Protein AF-A0A6G1CRI2-F1 (afdb_monomer)

Solvent-accessible surface area (backbone atoms only — not comparable to full-atom values): 9614 Å² total; per-residue (Å²): 138,77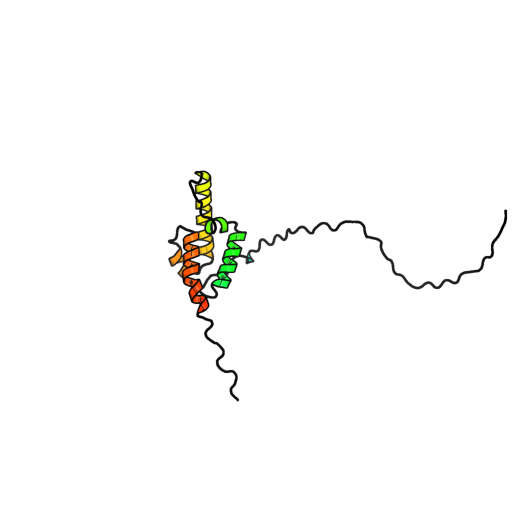,92,75,89,87,88,80,82,85,82,86,77,91,80,77,89,79,87,75,82,90,78,94,78,76,80,80,74,77,76,78,89,71,73,86,63,84,52,84,79,49,67,50,70,67,42,78,90,62,63,40,71,65,50,48,53,38,44,54,53,36,31,50,75,71,69,32,40,60,54,49,76,54,66,82,89,70,90,61,53,77,68,59,40,52,54,48,52,54,44,30,52,51,40,38,54,54,54,44,73,30,38,31,75,74,52,30,70,70,54,68,80,58,88,44,42,41,57,53,51,49,53,51,47,63,66,39,59,61,58,62,74,64,76,77,77,69,93,75,82,72,95,79,78,133

Organism: NCBI:txid110450

Foldseek 3Di:
DDDDDDDDDDDDDDDDDDPDDDDPDDDDDDPPPPPPCPPPPLQAAADPLPPLVVSVVSLCVSCVSVVLNCLQVPPDDDDDDPVRVVVSQVSQVVLLVSVLVRYDPVVNVVQVPDSGSNVSSVVSCVVRVVVNVPPPPDPPPDPDDD

Secondary structure (DSSP, 8-state):
-------------------------S-------------GGGSPPPB-SSSHHHHHHHHHHHHHHTT-HHHHH----S---HHHHHHHHHHHHHHHHHHHTTB-HHHHHHHTT---HHHHHHHHHHHHHTGGGS------------

Mean predicted aligned error: 17.03 Å

Sequence (146 aa):
MDYMYLQMGAPDFLRSRVVVPSALAQGRPCLPLDTGIRSVYFKPEIFDESNFKRWQARAKLWLMDQKLFWVISSPPKGTLDGKARSEWEDATNAAIARLLAVLSNRLFDIYVTYTDAKKLWDELDQKYSEGDNGNELFTTATYLNY

Structure (mmCIF, N/CA/C/O backbone):
data_AF-A0A6G1CRI2-F1
#
_entry.id   AF-A0A6G1CRI2-F1
#
loop_
_atom_site.group_PDB
_atom_site.id
_atom_site.type_symbol
_atom_site.label_atom_id
_atom_site.label_alt_id
_atom_site.label_comp_id
_atom_site.label_asym_id
_atom_site.label_entity_id
_atom_site.label_seq_id
_atom_site.pdbx_PDB_ins_code
_atom_site.Cartn_x
_atom_site.Cartn_y
_atom_site.Cartn_z
_atom_site.occupancy
_atom_site.B_iso_or_equiv
_atom_site.auth_seq_id
_atom_site.auth_comp_id
_atom_site.auth_asym_id
_atom_site.auth_atom_id
_atom_site.pdbx_PDB_model_num
ATOM 1 N N . MET A 1 1 ? -47.517 -83.565 4.239 1.00 42.97 1 MET A N 1
ATOM 2 C CA . MET A 1 1 ? -47.581 -84.642 3.233 1.00 42.97 1 MET A CA 1
ATOM 3 C C . MET A 1 1 ? -47.273 -83.972 1.905 1.00 42.97 1 MET A C 1
ATOM 5 O O . MET A 1 1 ? -47.955 -83.017 1.592 1.00 42.97 1 MET A O 1
ATOM 9 N N . ASP A 1 2 ? -46.242 -84.292 1.145 1.00 41.81 2 ASP A N 1
ATOM 10 C CA . ASP A 1 2 ? -45.440 -85.500 1.140 1.00 41.81 2 ASP A CA 1
ATOM 11 C C . ASP A 1 2 ? -44.148 -85.205 0.328 1.00 41.81 2 ASP A C 1
ATOM 13 O O . ASP A 1 2 ? -44.263 -84.544 -0.697 1.00 41.81 2 ASP A O 1
ATOM 17 N N . TYR A 1 3 ? -42.965 -85.566 0.861 1.00 41.44 3 TYR A N 1
ATOM 18 C CA . TYR A 1 3 ? -41.814 -86.257 0.229 1.00 41.44 3 TYR A CA 1
ATOM 19 C C . TYR A 1 3 ? -41.515 -85.971 -1.266 1.00 41.44 3 TYR A C 1
ATOM 21 O O . TYR A 1 3 ? -42.393 -85.890 -2.103 1.00 41.44 3 TYR A O 1
ATOM 29 N N . MET A 1 4 ? -40.294 -85.932 -1.785 1.00 47.84 4 MET A N 1
ATOM 30 C CA . MET A 1 4 ? -38.930 -86.178 -1.334 1.00 47.84 4 MET A CA 1
ATOM 31 C C . MET A 1 4 ? -38.063 -85.832 -2.560 1.00 47.84 4 MET A C 1
ATOM 33 O O . MET A 1 4 ? -38.454 -86.098 -3.691 1.00 47.84 4 MET A O 1
ATOM 37 N N . TYR A 1 5 ? -36.885 -85.268 -2.308 1.00 48.78 5 TYR A N 1
ATOM 38 C CA . TYR A 1 5 ? -35.615 -85.589 -2.965 1.00 48.78 5 TYR A CA 1
ATOM 39 C C . TYR A 1 5 ? -35.631 -86.143 -4.404 1.00 48.78 5 TYR A C 1
ATOM 41 O O . TYR A 1 5 ? -35.897 -87.323 -4.617 1.00 48.78 5 TYR A O 1
ATOM 49 N N . LEU A 1 6 ? -35.046 -85.378 -5.334 1.00 54.78 6 LEU A N 1
ATOM 50 C CA . LEU A 1 6 ? -34.002 -85.969 -6.171 1.00 54.78 6 LEU A CA 1
ATOM 51 C C . LEU A 1 6 ? -32.752 -85.089 -6.196 1.00 54.78 6 LEU A C 1
ATOM 53 O O . LEU A 1 6 ? -32.735 -83.954 -6.662 1.00 54.78 6 LEU A O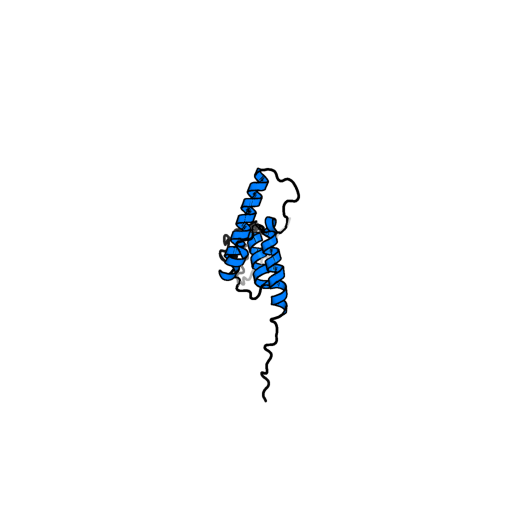 1
ATOM 57 N N . GLN A 1 7 ? -31.714 -85.685 -5.635 1.00 47.69 7 GLN A N 1
ATOM 58 C CA . GLN A 1 7 ? -30.359 -85.216 -5.480 1.00 47.69 7 GLN A CA 1
ATOM 59 C C . GLN A 1 7 ? -29.538 -85.649 -6.690 1.00 47.69 7 GLN A C 1
ATOM 61 O O . GLN A 1 7 ? -29.355 -86.843 -6.884 1.00 47.69 7 GLN A O 1
ATOM 66 N N . MET A 1 8 ? -29.017 -84.694 -7.453 1.00 44.81 8 MET A N 1
ATOM 67 C CA . MET A 1 8 ? -27.847 -84.834 -8.332 1.00 44.81 8 MET A CA 1
ATOM 68 C C . MET A 1 8 ? -27.238 -83.424 -8.366 1.00 44.81 8 MET A C 1
ATOM 70 O O . MET A 1 8 ? -27.856 -82.500 -8.877 1.00 44.81 8 MET A O 1
ATOM 74 N N . GLY A 1 9 ? -26.174 -83.127 -7.626 1.00 42.06 9 GLY A N 1
ATOM 75 C CA . GLY A 1 9 ? -24.829 -83.607 -7.924 1.00 42.06 9 GLY A CA 1
ATOM 76 C C . GLY A 1 9 ? -24.087 -82.476 -8.639 1.00 42.06 9 GLY A C 1
ATOM 77 O O . GLY A 1 9 ? -24.248 -82.298 -9.841 1.00 42.06 9 GLY A O 1
ATOM 78 N N . ALA A 1 10 ? -23.350 -81.675 -7.865 1.00 50.72 10 ALA A N 1
ATOM 79 C CA . ALA A 1 10 ? -22.531 -80.559 -8.336 1.00 50.72 10 ALA A CA 1
ATOM 80 C C . ALA A 1 10 ? -21.529 -80.987 -9.425 1.00 50.72 10 ALA A C 1
ATOM 82 O O . ALA A 1 10 ? -21.098 -82.143 -9.459 1.00 50.72 10 ALA A O 1
ATOM 83 N N . PRO A 1 11 ? -21.072 -80.029 -10.246 1.00 49.88 11 PRO A N 1
ATOM 84 C CA . PRO A 1 11 ? -19.626 -79.859 -10.257 1.00 49.88 11 PRO A CA 1
ATOM 85 C C . PRO A 1 11 ? -19.196 -78.419 -9.981 1.00 49.88 11 PRO A C 1
ATOM 87 O O . PRO A 1 11 ? -19.511 -77.469 -10.700 1.00 49.88 11 PRO A O 1
ATOM 90 N N . ASP A 1 12 ? -18.403 -78.327 -8.922 1.00 46.78 12 ASP A N 1
ATOM 91 C CA . ASP A 1 12 ? -17.388 -77.332 -8.643 1.00 46.78 12 ASP A CA 1
ATOM 92 C C . ASP A 1 12 ? -16.523 -77.001 -9.866 1.00 46.78 12 ASP A C 1
ATOM 94 O O . ASP A 1 12 ? -15.731 -77.822 -10.323 1.00 46.78 12 ASP A O 1
ATOM 98 N N . PHE A 1 13 ? -16.557 -75.742 -10.300 1.00 44.22 13 PHE A N 1
ATOM 99 C CA . PHE A 1 13 ? -15.376 -75.111 -10.886 1.00 44.22 13 PHE A CA 1
ATOM 100 C C . PHE A 1 13 ? -15.132 -73.752 -10.235 1.00 44.22 13 PHE A C 1
ATOM 102 O O . PHE A 1 13 ? -15.552 -72.691 -10.689 1.00 44.22 13 PHE A O 1
ATOM 109 N N . LEU A 1 14 ? -14.404 -73.833 -9.124 1.00 46.88 14 LEU A N 1
ATOM 110 C CA . LEU A 1 14 ? -13.661 -72.745 -8.509 1.00 46.88 14 LEU A CA 1
ATOM 111 C C . LEU A 1 14 ? -12.634 -72.155 -9.491 1.00 46.88 14 LEU A C 1
ATOM 113 O O . LEU A 1 14 ? -11.652 -72.809 -9.836 1.00 46.88 14 LEU A O 1
ATOM 117 N N . ARG A 1 15 ? -12.809 -70.883 -9.854 1.00 45.09 15 ARG A N 1
ATOM 118 C CA . ARG A 1 15 ? -11.758 -69.862 -10.076 1.00 45.09 15 ARG A CA 1
ATOM 119 C C . ARG A 1 15 ? -12.487 -68.574 -10.472 1.00 45.09 15 ARG A C 1
ATOM 121 O O . ARG A 1 15 ? -13.265 -68.589 -11.403 1.00 45.09 15 ARG A O 1
ATOM 128 N N . SER A 1 16 ? -12.300 -67.410 -9.877 1.00 39.78 16 SER A N 1
ATOM 129 C CA . SER A 1 16 ? -11.268 -66.919 -8.984 1.00 39.78 16 SER A CA 1
ATOM 130 C C . SER A 1 16 ? -11.785 -65.606 -8.385 1.00 39.78 16 SER A C 1
ATOM 132 O O . SER A 1 16 ? -12.527 -64.875 -9.034 1.00 39.78 16 SER A O 1
ATOM 134 N N . ARG A 1 17 ? -11.373 -65.340 -7.145 1.00 55.53 17 ARG A N 1
ATOM 135 C CA . ARG A 1 17 ? -11.547 -64.118 -6.345 1.00 55.53 17 ARG A CA 1
ATOM 136 C C . ARG A 1 17 ? -11.875 -62.836 -7.126 1.00 55.53 17 ARG A C 1
ATOM 138 O O . ARG A 1 17 ? -11.008 -62.290 -7.799 1.00 55.53 17 ARG A O 1
ATOM 145 N N . VAL A 1 18 ? -13.014 -62.236 -6.794 1.00 48.34 18 VAL A N 1
ATOM 146 C CA . VAL A 1 18 ? -13.046 -60.806 -6.466 1.00 48.34 18 VAL A CA 1
ATOM 147 C C . VAL A 1 18 ? -13.654 -60.695 -5.078 1.00 48.34 18 VAL A C 1
ATOM 149 O O . VAL A 1 18 ? -14.861 -60.789 -4.883 1.00 48.34 18 VAL A O 1
ATOM 152 N N . VAL A 1 19 ? -12.775 -60.561 -4.088 1.00 54.03 19 VAL A N 1
ATOM 153 C CA . VAL A 1 19 ? -13.158 -60.002 -2.796 1.00 54.03 19 VAL A CA 1
ATOM 154 C C . VAL A 1 19 ? -13.619 -58.581 -3.093 1.00 54.03 19 VAL A C 1
ATOM 156 O O . VAL A 1 19 ? -12.811 -57.74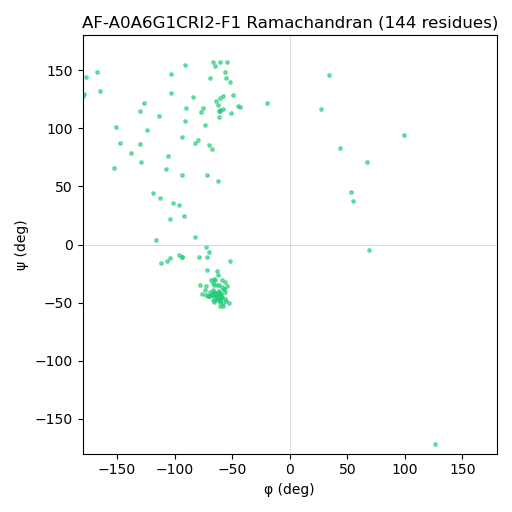0 -3.472 1.00 54.03 19 VAL A O 1
ATOM 159 N N . VAL A 1 20 ? -14.918 -58.338 -2.970 1.00 60.66 20 VAL A N 1
ATOM 160 C CA . VAL A 1 20 ? -15.482 -57.001 -2.792 1.00 60.66 20 VAL A CA 1
ATOM 161 C C . VAL A 1 20 ? -15.562 -56.764 -1.288 1.00 60.66 20 VAL A C 1
ATOM 163 O O . VAL A 1 20 ? -16.418 -57.362 -0.634 1.00 60.66 20 VAL A O 1
ATOM 166 N N . PRO A 1 21 ? -14.693 -55.936 -0.686 1.00 45.50 21 PRO A N 1
ATOM 167 C CA . PRO A 1 21 ? -14.947 -55.462 0.657 1.00 45.50 21 PRO A CA 1
ATOM 168 C C . PRO A 1 21 ? -16.006 -54.359 0.591 1.00 45.50 21 PRO A C 1
ATOM 170 O O . PRO A 1 21 ? -15.779 -53.277 0.049 1.00 45.50 21 PRO A O 1
ATOM 173 N N . SER A 1 22 ? -17.164 -54.659 1.175 1.00 53.16 22 SER A N 1
ATOM 174 C CA . SER A 1 22 ? -18.151 -53.690 1.642 1.00 53.16 22 SER A CA 1
ATOM 175 C C . SER A 1 22 ? -17.495 -52.629 2.524 1.00 53.16 22 SER A C 1
ATOM 177 O O . SER A 1 22 ? -17.087 -52.924 3.644 1.00 53.16 22 SER A O 1
ATOM 179 N N . ALA A 1 23 ? -17.457 -51.386 2.048 1.00 47.94 23 ALA A N 1
ATOM 180 C CA . ALA A 1 23 ? -17.235 -50.206 2.882 1.00 47.94 23 ALA A CA 1
ATOM 181 C C . ALA A 1 23 ? -17.897 -48.968 2.246 1.00 47.94 23 ALA A C 1
ATOM 183 O O . ALA A 1 23 ? -17.232 -48.029 1.822 1.00 47.94 23 ALA A O 1
ATOM 184 N N . LEU A 1 24 ? -19.232 -48.973 2.165 1.00 50.53 24 LEU A N 1
ATOM 185 C CA . LEU A 1 24 ? -20.054 -47.797 1.827 1.00 50.53 24 LEU A CA 1
ATOM 186 C C . LEU A 1 24 ? -20.698 -47.162 3.068 1.00 50.53 24 LEU A C 1
ATOM 188 O O . LEU A 1 24 ? -21.815 -46.658 3.026 1.00 50.53 24 LEU A O 1
ATOM 192 N N . ALA A 1 25 ? -19.999 -47.168 4.195 1.00 54.16 25 ALA A N 1
ATOM 193 C CA . ALA A 1 25 ? -20.479 -46.492 5.387 1.00 54.16 25 ALA A CA 1
ATOM 194 C C . ALA A 1 25 ? -19.295 -45.956 6.178 1.00 54.16 25 ALA A C 1
ATOM 196 O O . ALA A 1 25 ? -18.774 -46.646 7.044 1.00 54.16 25 ALA A O 1
ATOM 197 N N . GLN A 1 26 ? -18.864 -44.742 5.842 1.00 48.38 26 GLN A N 1
ATOM 198 C CA . GLN A 1 26 ? -18.529 -43.685 6.799 1.00 48.38 26 GLN A CA 1
ATOM 199 C C . GLN A 1 26 ? -18.101 -42.440 6.021 1.00 48.38 26 GLN A C 1
ATOM 201 O O . GLN A 1 26 ? -17.330 -42.514 5.064 1.00 48.38 26 GLN A O 1
ATOM 206 N N . GLY A 1 27 ? -18.715 -41.311 6.380 1.00 49.38 27 GLY A N 1
ATOM 207 C CA . GLY A 1 27 ? -18.585 -40.044 5.679 1.00 49.38 27 GLY A CA 1
ATOM 208 C C . GLY A 1 27 ? -17.128 -39.660 5.485 1.00 49.38 27 GLY A C 1
ATOM 209 O O . GLY A 1 27 ? -16.312 -39.819 6.388 1.00 49.38 27 GLY A O 1
ATOM 210 N N . ARG A 1 28 ? -16.807 -39.119 4.310 1.00 46.16 28 ARG A N 1
ATOM 211 C CA . ARG A 1 28 ? -15.577 -38.347 4.179 1.00 46.16 28 ARG A CA 1
ATOM 212 C C . ARG A 1 28 ? -15.691 -37.175 5.157 1.00 46.16 28 ARG A C 1
ATOM 214 O O . ARG A 1 28 ? -16.577 -36.345 4.942 1.00 46.16 28 ARG A O 1
ATOM 221 N N . PRO A 1 29 ? -14.857 -37.069 6.207 1.00 47.50 29 PRO A N 1
ATOM 222 C CA . PRO A 1 29 ? -14.682 -35.778 6.839 1.00 47.50 29 PRO A CA 1
ATOM 223 C C . PRO A 1 29 ? -14.187 -34.836 5.744 1.00 47.50 29 PRO A C 1
ATOM 225 O O . PRO A 1 29 ? -13.257 -35.163 5.000 1.00 47.50 29 PRO A O 1
ATOM 228 N N . CYS A 1 30 ? -14.872 -33.703 5.593 1.00 55.47 30 CYS A N 1
ATOM 229 C CA . CYS A 1 30 ? -14.362 -32.568 4.843 1.00 55.47 30 CYS A CA 1
ATOM 230 C C . CYS A 1 30 ? -12.909 -32.384 5.277 1.00 55.47 30 CYS A C 1
ATOM 232 O O . CYS A 1 30 ? -12.647 -32.229 6.471 1.00 55.47 30 CYS A O 1
ATOM 234 N N . LEU A 1 31 ? -11.974 -32.498 4.333 1.00 58.44 31 LEU A N 1
ATOM 235 C CA . LEU A 1 31 ? -10.571 -32.231 4.614 1.00 58.44 31 LEU A CA 1
ATOM 236 C C . LEU A 1 31 ? -10.502 -30.877 5.329 1.00 58.44 31 LEU A C 1
ATOM 238 O O . LEU A 1 31 ? -11.095 -29.917 4.822 1.00 58.44 31 LEU A O 1
ATOM 242 N N . PRO A 1 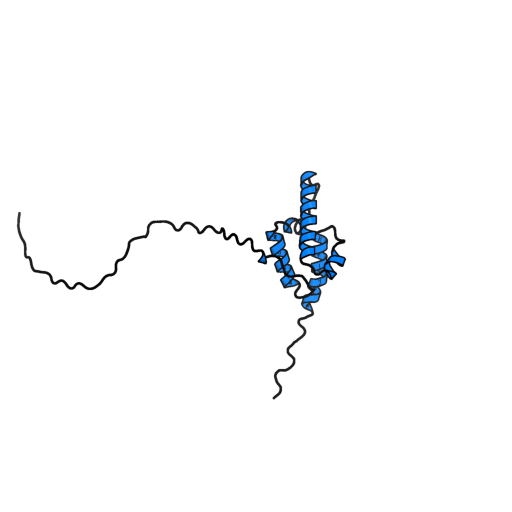32 ? -9.835 -30.770 6.490 1.00 49.44 32 PRO A N 1
ATOM 243 C CA . PRO A 1 32 ? -9.555 -29.462 7.035 1.00 49.44 32 PRO A CA 1
ATOM 244 C C . PRO A 1 32 ? -8.693 -28.748 5.996 1.00 49.44 32 PRO A C 1
ATOM 246 O O . PRO A 1 32 ? -7.577 -29.176 5.698 1.00 49.44 32 PRO A O 1
ATOM 249 N N . LEU A 1 33 ? -9.217 -27.665 5.423 1.00 55.44 33 LEU A N 1
ATOM 250 C CA . LEU A 1 33 ? -8.406 -26.668 4.735 1.00 55.44 33 LEU A CA 1
ATOM 251 C C . LEU A 1 33 ? -7.626 -25.889 5.806 1.00 55.44 33 LEU A C 1
ATOM 253 O O . LEU A 1 33 ? -7.795 -24.690 5.971 1.00 55.44 33 LEU A O 1
ATOM 257 N N . ASP A 1 34 ? -6.807 -26.603 6.571 1.00 53.97 34 ASP A N 1
ATOM 258 C CA . ASP A 1 34 ? -5.749 -26.036 7.390 1.00 53.97 34 ASP A CA 1
ATOM 259 C C . ASP A 1 34 ? -4.438 -26.394 6.699 1.00 53.97 34 ASP A C 1
ATOM 261 O O . ASP A 1 34 ? -3.632 -27.206 7.146 1.00 53.97 34 ASP A O 1
ATOM 265 N N . THR A 1 35 ? -4.254 -25.842 5.500 1.00 53.41 35 THR A N 1
ATOM 266 C CA . THR A 1 35 ? -2.912 -25.769 4.939 1.00 53.41 35 THR A CA 1
ATOM 267 C C . THR A 1 35 ? -2.277 -24.544 5.567 1.00 53.41 35 THR A C 1
ATOM 269 O O . THR A 1 35 ? -2.349 -23.438 5.034 1.00 53.41 35 THR A O 1
ATOM 272 N N . GLY A 1 36 ? -1.665 -24.761 6.730 1.00 55.59 36 GLY A N 1
ATOM 273 C CA . GLY A 1 36 ? -0.706 -23.870 7.372 1.00 55.59 36 GLY A CA 1
ATOM 274 C C . GLY A 1 36 ? 0.553 -23.666 6.525 1.00 55.59 36 GLY A C 1
ATOM 275 O O . GLY A 1 36 ? 1.669 -23.847 6.993 1.00 55.59 36 GLY A O 1
ATOM 276 N N . ILE A 1 37 ? 0.381 -23.251 5.274 1.00 58.53 37 ILE A N 1
ATOM 277 C CA . ILE A 1 37 ? 1.357 -22.466 4.543 1.00 58.53 37 ILE A CA 1
ATOM 278 C C . ILE A 1 37 ? 0.755 -21.066 4.527 1.00 58.53 37 ILE A C 1
ATOM 280 O O . ILE A 1 37 ? 0.199 -20.621 3.522 1.00 58.53 37 ILE A O 1
ATOM 284 N N . ARG A 1 38 ? 0.839 -20.345 5.656 1.00 53.00 38 ARG A N 1
ATOM 285 C CA . ARG A 1 38 ? 0.762 -18.879 5.601 1.00 53.00 38 ARG A CA 1
ATOM 286 C C . ARG A 1 38 ? 2.029 -18.443 4.882 1.00 53.00 38 ARG A C 1
ATOM 288 O O . ARG A 1 38 ? 3.084 -18.235 5.471 1.00 53.00 38 ARG A O 1
ATOM 295 N N . SER A 1 39 ? 1.925 -18.520 3.567 1.00 51.03 39 SER A N 1
ATOM 296 C CA . SER A 1 39 ? 3.022 -18.573 2.635 1.00 51.03 39 SER A CA 1
ATOM 297 C C . SER A 1 39 ? 3.836 -17.301 2.772 1.00 51.03 39 SER A C 1
ATOM 299 O O . SER A 1 39 ? 3.380 -16.216 2.414 1.00 51.03 39 SER A O 1
ATOM 301 N N . VAL A 1 40 ? 5.080 -17.437 3.221 1.00 51.94 40 VAL A N 1
ATOM 302 C CA . VAL A 1 40 ? 6.111 -16.400 3.074 1.00 51.94 40 VAL A CA 1
ATOM 303 C C . VAL A 1 40 ? 6.220 -15.935 1.597 1.00 51.94 40 VAL A C 1
ATOM 305 O O . VAL A 1 40 ? 6.740 -14.860 1.323 1.00 51.94 40 VAL A O 1
ATOM 308 N N . TYR A 1 41 ? 5.630 -16.680 0.651 1.00 53.06 41 TYR A N 1
ATOM 309 C CA . TYR A 1 41 ? 5.573 -16.428 -0.790 1.00 53.06 41 TYR A CA 1
ATOM 310 C C . TYR A 1 41 ? 4.482 -15.459 -1.274 1.00 53.06 41 TYR A C 1
ATOM 312 O O . TYR A 1 41 ? 4.305 -15.318 -2.483 1.00 53.06 41 TYR A O 1
ATOM 320 N N . PHE A 1 42 ? 3.732 -14.795 -0.391 1.00 71.38 42 PHE A N 1
ATOM 321 C CA . PHE A 1 42 ? 2.744 -13.805 -0.841 1.00 71.38 42 PHE A CA 1
ATOM 322 C C . PHE A 1 42 ? 3.273 -12.369 -0.874 1.00 71.38 42 PHE A C 1
ATOM 324 O O . PHE A 1 42 ? 2.621 -11.492 -1.437 1.00 71.38 42 PHE A O 1
ATOM 331 N N . LYS A 1 43 ? 4.459 -12.114 -0.299 1.00 78.38 43 LYS A N 1
ATOM 332 C CA . LYS A 1 43 ? 5.117 -10.811 -0.436 1.00 78.38 43 LYS A CA 1
ATOM 333 C C . LYS A 1 43 ? 5.456 -10.590 -1.920 1.00 78.38 43 LYS A C 1
ATOM 335 O O . LYS A 1 43 ? 6.149 -11.431 -2.492 1.00 78.38 43 LYS A O 1
ATOM 340 N N . PRO A 1 44 ? 4.984 -9.499 -2.547 1.00 83.19 44 PRO A N 1
ATOM 341 C CA . PRO A 1 44 ? 5.341 -9.202 -3.924 1.00 83.19 44 PRO A CA 1
ATOM 342 C C . PRO A 1 44 ? 6.842 -8.912 -4.039 1.00 83.19 44 PRO A C 1
ATOM 344 O O . PRO A 1 44 ? 7.495 -8.493 -3.079 1.00 83.19 44 PRO A O 1
ATOM 347 N N . GLU A 1 45 ? 7.379 -9.163 -5.230 1.00 85.75 45 GLU A N 1
ATOM 348 C CA . GLU A 1 45 ? 8.758 -8.822 -5.577 1.00 85.75 45 GLU A CA 1
ATOM 349 C C . GLU A 1 45 ? 8.983 -7.309 -5.462 1.00 85.75 45 GLU A C 1
ATOM 351 O O . GLU A 1 45 ? 8.026 -6.527 -5.520 1.00 85.75 45 GLU A O 1
ATOM 356 N N . ILE A 1 46 ? 10.240 -6.906 -5.274 1.00 87.69 46 ILE A N 1
ATOM 357 C CA . ILE A 1 46 ? 10.599 -5.491 -5.222 1.00 87.69 46 ILE A CA 1
ATOM 358 C C . ILE A 1 46 ? 10.228 -4.843 -6.555 1.00 87.69 46 ILE A C 1
ATOM 360 O O . ILE A 1 46 ? 10.608 -5.326 -7.619 1.00 87.69 46 ILE A O 1
ATOM 364 N N . PHE A 1 47 ? 9.453 -3.766 -6.489 1.00 86.12 47 PHE A N 1
ATOM 365 C CA . PHE A 1 47 ? 9.043 -3.028 -7.669 1.00 86.12 47 PHE A CA 1
ATOM 366 C C . PHE A 1 47 ? 10.195 -2.180 -8.203 1.00 86.12 47 PHE A C 1
ATOM 368 O O . PHE A 1 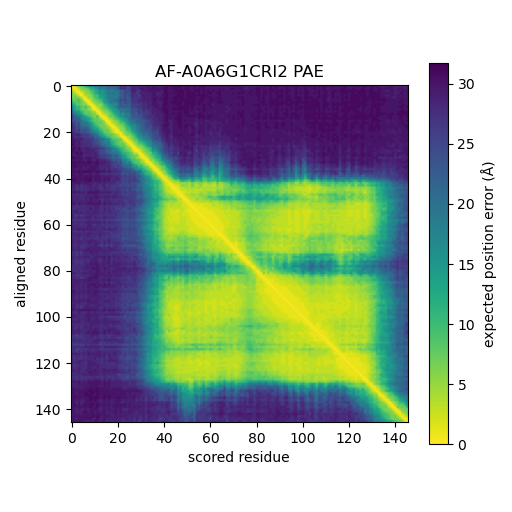47 ? 10.645 -1.253 -7.530 1.00 86.12 47 PHE A O 1
ATOM 375 N N . ASP A 1 48 ? 10.619 -2.486 -9.427 1.00 82.75 48 ASP A N 1
ATOM 376 C CA . ASP A 1 48 ? 11.662 -1.768 -10.170 1.00 82.75 48 ASP A CA 1
ATOM 377 C C . ASP A 1 48 ? 11.063 -1.042 -11.390 1.00 82.75 48 ASP A C 1
ATOM 379 O O . ASP A 1 48 ? 11.582 -1.090 -12.499 1.00 82.75 48 ASP A O 1
ATOM 383 N N . GLU A 1 49 ? 9.879 -0.440 -11.216 1.00 79.94 49 GLU A N 1
ATOM 384 C CA . GLU A 1 49 ? 9.179 0.364 -12.240 1.00 79.94 49 GLU A CA 1
ATOM 385 C C . GLU A 1 49 ? 8.644 -0.434 -13.456 1.00 79.94 49 GLU A C 1
ATOM 387 O O . GLU A 1 49 ? 7.912 0.100 -14.286 1.00 79.94 49 GLU A O 1
ATOM 392 N N . SER A 1 50 ? 8.932 -1.738 -13.532 1.00 79.94 50 SER A N 1
ATOM 393 C CA . SER A 1 50 ? 8.555 -2.637 -14.633 1.00 79.94 50 SER A CA 1
ATOM 394 C C . SER A 1 50 ? 7.366 -3.544 -14.289 1.00 79.94 50 SER A C 1
ATOM 396 O O . SER A 1 50 ? 7.240 -4.016 -13.160 1.00 79.94 50 SER A O 1
ATOM 398 N N . ASN A 1 51 ? 6.529 -3.877 -15.284 1.00 81.44 51 ASN A N 1
ATOM 399 C CA . ASN A 1 51 ? 5.359 -4.761 -15.136 1.00 81.44 51 ASN A CA 1
ATOM 400 C C . ASN A 1 51 ? 4.403 -4.315 -14.010 1.00 81.44 51 ASN A C 1
ATOM 402 O O . ASN A 1 51 ? 3.948 -5.136 -13.197 1.00 81.44 51 ASN A O 1
ATOM 406 N N . PHE A 1 52 ? 4.103 -3.013 -13.944 1.00 84.69 52 PHE A N 1
ATOM 407 C CA . PHE A 1 52 ? 3.359 -2.422 -12.832 1.00 84.69 52 PHE A CA 1
ATOM 408 C C . PHE A 1 52 ? 2.007 -3.097 -12.612 1.00 84.69 52 PHE A C 1
ATOM 410 O O . PHE A 1 52 ? 1.678 -3.414 -11.475 1.00 84.69 52 PHE A O 1
ATOM 417 N N . LYS A 1 53 ? 1.253 -3.438 -13.665 1.00 85.75 53 LYS A N 1
ATOM 418 C CA . LYS A 1 53 ? -0.056 -4.105 -13.511 1.00 85.75 53 LYS A CA 1
ATOM 419 C C . LYS A 1 53 ? 0.045 -5.454 -12.803 1.00 85.75 53 LYS A C 1
ATOM 421 O O . LYS A 1 53 ? -0.778 -5.773 -11.940 1.00 85.75 53 LYS A O 1
ATOM 426 N N . ARG A 1 54 ? 1.068 -6.248 -13.138 1.00 85.50 54 ARG A N 1
ATOM 427 C CA . ARG A 1 54 ? 1.305 -7.562 -12.524 1.00 85.50 54 ARG A CA 1
ATOM 428 C C . ARG A 1 54 ? 1.751 -7.415 -11.075 1.00 85.50 54 ARG A C 1
ATOM 430 O O . ARG A 1 54 ? 1.261 -8.146 -10.212 1.00 85.50 54 ARG A O 1
ATOM 437 N N . TRP A 1 55 ? 2.663 -6.483 -10.810 1.00 89.81 55 TRP A N 1
ATOM 438 C CA . TRP A 1 55 ? 3.104 -6.179 -9.453 1.00 89.81 55 TRP A CA 1
ATOM 439 C C . TRP A 1 55 ? 1.946 -5.650 -8.601 1.00 89.81 55 TRP A C 1
ATOM 441 O O . TRP A 1 55 ? 1.690 -6.170 -7.518 1.00 89.81 55 TRP A O 1
ATOM 451 N N . GLN A 1 56 ? 1.169 -4.712 -9.136 1.00 88.00 56 GLN A N 1
ATOM 452 C CA . GLN A 1 56 ? 0.017 -4.105 -8.491 1.00 88.00 56 GLN A CA 1
ATOM 453 C C . GLN A 1 56 ? -1.034 -5.155 -8.113 1.00 88.00 56 GLN A C 1
ATOM 455 O O . GLN A 1 56 ? -1.535 -5.142 -6.991 1.00 88.00 56 GLN A O 1
ATOM 460 N N . ALA A 1 57 ? -1.357 -6.094 -9.007 1.00 87.50 57 ALA A N 1
ATOM 461 C CA . ALA A 1 57 ? -2.280 -7.184 -8.691 1.00 87.50 57 ALA A CA 1
ATOM 462 C C . ALA A 1 57 ? -1.776 -8.043 -7.516 1.00 87.50 57 ALA A C 1
ATOM 464 O O . ALA A 1 57 ? -2.548 -8.365 -6.611 1.00 87.50 57 ALA A O 1
ATOM 465 N N . ARG A 1 58 ? -0.473 -8.360 -7.482 1.00 87.94 58 ARG A N 1
ATOM 466 C CA . ARG A 1 58 ? 0.156 -9.089 -6.366 1.00 87.94 58 ARG A CA 1
ATOM 467 C C . ARG A 1 58 ? 0.152 -8.271 -5.072 1.00 87.94 58 ARG A C 1
ATOM 469 O O . ARG A 1 58 ? -0.170 -8.816 -4.022 1.00 87.94 58 ARG A O 1
ATOM 476 N N . ALA A 1 59 ? 0.444 -6.973 -5.141 1.00 88.56 59 ALA A N 1
ATOM 477 C CA . ALA A 1 59 ? 0.430 -6.069 -3.995 1.00 88.56 59 ALA A CA 1
ATOM 478 C C . ALA A 1 59 ? -0.981 -5.888 -3.410 1.00 88.56 59 ALA A C 1
ATOM 480 O O . ALA A 1 59 ? -1.141 -5.958 -2.192 1.00 88.56 59 ALA A O 1
ATOM 481 N N . LYS A 1 60 ? -2.015 -5.745 -4.256 1.00 87.31 60 LYS A N 1
ATOM 482 C CA . LYS A 1 60 ? -3.428 -5.706 -3.825 1.00 87.31 60 LYS A CA 1
ATOM 483 C C . LYS A 1 60 ? -3.797 -6.970 -3.060 1.00 87.31 60 LYS A C 1
ATOM 485 O O . LYS A 1 60 ? -4.287 -6.891 -1.937 1.00 87.31 60 LYS A O 1
ATOM 490 N N . LEU A 1 61 ? -3.528 -8.126 -3.663 1.00 86.88 61 LEU A N 1
ATOM 491 C CA . LEU A 1 61 ? -3.780 -9.425 -3.054 1.00 86.88 61 LEU A CA 1
ATOM 492 C C . LEU A 1 61 ? -3.072 -9.527 -1.696 1.00 86.88 61 LEU A C 1
ATOM 494 O O . LEU A 1 61 ? -3.713 -9.824 -0.690 1.00 86.88 61 LEU A O 1
ATOM 498 N N . TRP A 1 62 ? -1.792 -9.164 -1.637 1.00 88.31 62 TRP A N 1
ATOM 499 C CA . TRP A 1 62 ? -0.998 -9.162 -0.411 1.00 88.31 62 TRP A CA 1
ATOM 500 C C . TRP A 1 62 ? -1.542 -8.266 0.696 1.00 88.31 62 TRP A C 1
ATOM 502 O O . TRP A 1 62 ? -1.658 -8.707 1.838 1.00 88.31 62 TRP A O 1
ATOM 512 N N . LEU A 1 63 ? -1.965 -7.047 0.378 1.00 86.56 63 LEU A N 1
ATOM 513 C CA . LEU A 1 63 ? -2.598 -6.154 1.349 1.00 86.56 63 LEU A CA 1
ATOM 514 C C . LEU A 1 63 ? -3.947 -6.696 1.854 1.00 86.56 63 LEU A C 1
ATOM 516 O O . LEU A 1 63 ? -4.314 -6.443 3.007 1.00 86.56 63 LEU A O 1
ATOM 520 N N . MET A 1 64 ? -4.684 -7.450 1.029 1.00 85.44 64 MET A N 1
ATOM 521 C CA . MET A 1 64 ? -5.918 -8.127 1.449 1.00 85.44 64 MET A CA 1
ATOM 522 C C . MET A 1 64 ? -5.639 -9.275 2.428 1.00 85.44 64 MET A C 1
ATOM 524 O O . MET A 1 64 ? -6.356 -9.400 3.423 1.00 85.44 64 MET A O 1
ATOM 528 N N . ASP A 1 65 ? -4.586 -10.069 2.200 1.00 85.50 65 ASP A N 1
ATOM 529 C CA . ASP A 1 65 ? -4.145 -11.120 3.136 1.00 85.50 65 ASP A CA 1
ATOM 530 C C . ASP A 1 65 ? -3.717 -10.536 4.488 1.00 85.50 65 ASP A C 1
ATOM 532 O O . ASP A 1 65 ? -4.099 -11.039 5.544 1.00 85.50 65 ASP A O 1
ATOM 536 N N . GLN A 1 66 ? -3.002 -9.410 4.464 1.00 83.50 66 GLN A N 1
ATOM 537 C CA . GLN A 1 66 ? -2.577 -8.712 5.678 1.00 83.50 66 GLN A CA 1
ATOM 538 C C . GLN A 1 66 ? -3.725 -7.984 6.395 1.00 83.50 66 GLN A C 1
ATOM 540 O O . GLN A 1 66 ? -3.497 -7.412 7.455 1.00 83.50 66 GLN A O 1
ATOM 545 N N . LYS A 1 67 ? -4.952 -8.006 5.847 1.00 83.31 67 LYS A N 1
ATOM 546 C CA . LYS A 1 67 ? -6.117 -7.271 6.370 1.00 83.31 67 LYS A CA 1
ATOM 547 C C . LYS A 1 67 ? -5.843 -5.769 6.516 1.00 83.31 67 LYS A C 1
ATOM 549 O O . LYS A 1 67 ? -6.330 -5.145 7.448 1.00 83.31 67 LYS A O 1
ATOM 554 N N . LEU A 1 68 ? -5.094 -5.184 5.579 1.00 84.81 68 LEU A N 1
ATOM 555 C CA . LEU A 1 68 ? -4.762 -3.750 5.546 1.00 84.81 68 LEU A CA 1
ATOM 556 C C . LEU A 1 68 ? -5.429 -3.018 4.374 1.00 84.81 68 LEU A C 1
ATOM 558 O O . LEU A 1 68 ? -5.542 -1.797 4.378 1.00 84.81 68 LEU A O 1
ATOM 562 N N . PHE A 1 69 ? -5.929 -3.755 3.376 1.00 81.62 69 PHE A N 1
ATOM 563 C CA . PHE A 1 69 ? -6.523 -3.159 2.176 1.00 81.62 69 PHE A CA 1
ATOM 564 C C . PHE A 1 69 ? -7.774 -2.304 2.449 1.00 81.62 69 PHE A C 1
ATOM 566 O O . PHE A 1 69 ? -8.065 -1.373 1.698 1.00 81.62 69 PHE A O 1
ATOM 573 N N . TRP A 1 70 ? -8.503 -2.575 3.537 1.00 82.50 70 TRP A N 1
ATOM 574 C CA . TRP A 1 70 ? -9.681 -1.793 3.929 1.00 82.50 70 TRP A CA 1
ATOM 575 C C . TRP A 1 70 ? -9.348 -0.309 4.151 1.00 82.50 70 TRP A C 1
ATOM 577 O O . TRP A 1 70 ? -10.172 0.544 3.820 1.00 82.50 70 TRP A O 1
ATOM 587 N N . VAL A 1 71 ? -8.119 -0.008 4.588 1.00 85.50 71 VAL A N 1
ATOM 588 C CA . VAL A 1 71 ? -7.639 1.359 4.805 1.00 85.50 71 VAL A CA 1
ATOM 589 C C . VAL A 1 71 ? -7.546 2.156 3.501 1.00 85.50 71 VAL A C 1
ATOM 591 O O . VAL A 1 71 ? -7.920 3.325 3.419 1.00 85.50 71 VAL A O 1
ATOM 594 N N . ILE A 1 72 ? -7.076 1.499 2.442 1.00 83.38 72 ILE A N 1
ATOM 595 C CA . ILE A 1 72 ? -6.917 2.094 1.111 1.00 83.38 72 ILE A CA 1
ATOM 596 C C . ILE A 1 72 ? -8.282 2.205 0.418 1.00 83.38 72 ILE A C 1
ATOM 598 O O . ILE A 1 72 ? -8.602 3.222 -0.202 1.00 83.38 72 ILE A O 1
ATOM 602 N N . SER A 1 73 ? -9.107 1.160 0.538 1.00 79.69 73 SER A N 1
ATOM 603 C CA . SER A 1 73 ? -10.380 1.053 -0.178 1.00 79.69 73 SER A CA 1
ATOM 604 C C . SER A 1 73 ? -11.472 1.964 0.382 1.00 79.69 73 SER A C 1
ATOM 606 O O . SER A 1 73 ? -12.263 2.507 -0.390 1.00 79.69 73 SER A O 1
ATOM 608 N N . SER A 1 74 ? -11.557 2.118 1.704 1.00 77.31 74 SER A N 1
ATOM 609 C CA . SER A 1 74 ? -12.667 2.817 2.353 1.00 77.31 74 SER A CA 1
ATOM 610 C C . SER A 1 74 ? -12.165 3.724 3.474 1.00 77.31 74 SER A C 1
ATOM 612 O O . SER A 1 74 ? -12.301 3.359 4.642 1.00 77.31 74 SER A O 1
ATOM 614 N N . PRO A 1 75 ? -11.623 4.916 3.149 1.00 74.50 75 PRO A N 1
ATOM 615 C CA . PRO A 1 75 ? -11.284 5.910 4.161 1.00 74.50 75 PRO A CA 1
ATOM 616 C C . PRO A 1 75 ? -12.510 6.235 5.028 1.00 74.50 75 PRO A C 1
ATOM 618 O O . PRO A 1 75 ? -13.632 6.265 4.502 1.00 74.50 75 PRO A O 1
ATOM 621 N N . PRO A 1 76 ? -12.332 6.468 6.338 1.00 70.75 76 PRO A N 1
ATOM 622 C CA . PRO A 1 76 ? -13.429 6.693 7.257 1.00 70.75 76 PRO A CA 1
ATOM 623 C C . PRO A 1 76 ? -14.185 7.947 6.840 1.00 70.75 76 PRO A C 1
ATOM 625 O O . PRO A 1 76 ? -13.636 9.045 6.763 1.00 70.75 76 PRO A O 1
ATOM 628 N N . LYS A 1 77 ? -15.472 7.777 6.544 1.00 61.81 77 LYS A N 1
ATOM 629 C CA . LYS A 1 77 ? -16.374 8.884 6.240 1.00 61.81 77 LYS A CA 1
ATOM 630 C C . LYS A 1 77 ? -17.069 9.296 7.534 1.00 61.81 77 LYS A C 1
ATOM 632 O O . LYS A 1 77 ? -18.092 8.720 7.886 1.00 61.81 77 LYS A O 1
ATOM 637 N N . GLY A 1 78 ? -16.502 10.272 8.241 1.00 70.94 78 GLY A N 1
ATOM 638 C CA . GLY A 1 78 ? -17.110 10.884 9.428 1.00 70.94 78 GLY A CA 1
ATOM 639 C C . GLY A 1 78 ? -16.219 10.876 10.669 1.00 70.94 78 GLY A C 1
ATOM 640 O O . GLY A 1 78 ? -15.036 10.544 10.609 1.00 70.94 78 GLY A O 1
ATOM 641 N N . THR A 1 79 ? -16.800 11.269 11.804 1.00 63.97 79 THR A N 1
ATOM 642 C CA . THR A 1 79 ? -16.118 11.291 13.102 1.00 63.97 79 THR A CA 1
ATOM 643 C C . THR A 1 79 ? -15.962 9.864 13.613 1.00 63.97 79 THR A C 1
ATOM 645 O O . THR A 1 79 ? -16.924 9.257 14.081 1.00 63.97 79 THR A O 1
ATOM 648 N N . LEU A 1 80 ? -14.754 9.317 13.500 1.00 70.12 80 LEU A N 1
ATOM 649 C CA . LEU A 1 80 ? -14.398 8.078 14.182 1.00 70.12 80 LEU A CA 1
ATOM 650 C C . LEU A 1 80 ? -14.324 8.319 15.692 1.00 70.12 80 LEU A C 1
ATOM 652 O O . LEU A 1 80 ? -13.845 9.363 16.139 1.00 70.12 80 LEU A O 1
ATOM 656 N N . ASP A 1 81 ? -14.760 7.325 16.463 1.00 76.25 81 ASP A N 1
ATOM 657 C CA . ASP A 1 81 ? -14.481 7.258 17.896 1.00 76.25 81 ASP A CA 1
ATOM 658 C C . ASP A 1 81 ? -12.961 7.313 18.141 1.00 76.25 81 ASP A C 1
ATOM 660 O O . ASP A 1 81 ? -12.183 6.833 17.312 1.00 76.25 81 ASP A O 1
ATOM 664 N N . GLY A 1 82 ? -12.518 7.886 19.265 1.00 78.50 82 GLY A N 1
ATOM 665 C CA . GLY A 1 82 ? -11.089 8.084 19.545 1.00 78.50 82 GLY A CA 1
ATOM 666 C C . GLY A 1 82 ? -10.268 6.793 19.447 1.00 78.50 82 GLY A C 1
ATOM 667 O O . GLY A 1 82 ? -9.158 6.807 18.917 1.00 78.50 82 GLY A O 1
ATOM 668 N N . LYS A 1 83 ? -10.844 5.656 19.859 1.00 82.44 83 LYS A N 1
ATOM 669 C CA . LYS A 1 83 ? -10.194 4.345 19.731 1.00 82.44 83 LYS A CA 1
ATOM 670 C C . LYS A 1 83 ? -10.126 3.868 18.276 1.00 82.44 83 LYS A C 1
ATOM 672 O O . LYS A 1 83 ? -9.085 3.394 17.832 1.00 82.44 83 LYS A O 1
ATOM 677 N N . ALA A 1 84 ? -11.222 4.015 17.533 1.00 80.38 84 ALA A N 1
ATOM 678 C CA . ALA A 1 84 ? -11.297 3.625 16.125 1.00 80.38 84 ALA A CA 1
ATOM 679 C C . ALA A 1 84 ? -10.383 4.485 15.237 1.00 80.38 84 ALA A C 1
ATOM 681 O O . ALA A 1 84 ? -9.868 4.006 14.230 1.00 80.38 84 ALA A O 1
ATOM 682 N N . ARG A 1 85 ? -10.152 5.746 15.623 1.00 81.50 85 ARG A N 1
ATOM 683 C CA . ARG A 1 85 ? -9.209 6.645 14.955 1.00 81.50 85 ARG A CA 1
ATOM 684 C C . ARG A 1 85 ? -7.764 6.178 15.111 1.00 81.50 85 ARG A C 1
ATOM 686 O O . ARG A 1 85 ? -7.079 6.067 14.104 1.00 81.50 85 ARG A O 1
ATOM 693 N N . SER A 1 86 ? -7.345 5.838 16.331 1.00 84.81 86 SER A N 1
ATOM 694 C CA . SER A 1 86 ? -5.995 5.311 16.568 1.00 84.81 86 SER A CA 1
ATOM 695 C C . SER A 1 86 ? -5.764 4.019 15.786 1.00 84.81 86 SER A C 1
ATOM 697 O O . SER A 1 86 ? -4.766 3.898 15.091 1.00 84.81 86 SER A O 1
ATOM 699 N N . GLU A 1 87 ? -6.717 3.082 15.820 1.00 86.81 87 GLU A N 1
ATOM 700 C CA . GLU A 1 87 ? -6.601 1.816 15.083 1.00 86.81 87 GLU A CA 1
ATOM 701 C C . GLU A 1 87 ? -6.550 2.029 13.561 1.00 86.81 87 GLU A C 1
ATOM 703 O O . GLU A 1 87 ? -5.817 1.337 12.853 1.00 86.81 87 GLU A O 1
ATOM 708 N N . TRP A 1 88 ? -7.281 3.027 13.054 1.00 85.56 88 TRP A N 1
ATOM 709 C CA . TRP A 1 88 ? -7.188 3.450 11.660 1.00 85.56 88 TRP A CA 1
ATOM 710 C C . TRP A 1 88 ? -5.805 4.008 11.314 1.00 85.56 88 TRP A C 1
ATOM 712 O O . TRP A 1 88 ? -5.236 3.641 10.285 1.00 85.56 88 TRP A O 1
ATOM 722 N N . GLU A 1 89 ? -5.262 4.899 12.142 1.00 87.00 89 GLU A N 1
ATOM 723 C CA . GLU A 1 89 ? -3.940 5.501 11.938 1.00 87.00 89 GLU A CA 1
ATOM 724 C C . GLU A 1 89 ? -2.837 4.437 11.991 1.00 87.00 89 GLU A C 1
ATOM 726 O O . GLU A 1 89 ? -2.001 4.380 11.089 1.00 87.00 89 GLU A O 1
ATOM 731 N N . ASP A 1 90 ? -2.890 3.524 12.962 1.00 89.31 90 ASP A N 1
ATOM 732 C CA . ASP A 1 90 ? -1.980 2.380 13.061 1.00 89.31 90 ASP A CA 1
ATOM 733 C C . ASP A 1 90 ? -2.062 1.477 11.822 1.00 89.31 90 ASP A C 1
ATOM 735 O O . ASP A 1 90 ? -1.037 1.126 11.231 1.00 89.31 90 ASP A O 1
ATOM 739 N N . ALA A 1 91 ? -3.272 1.143 11.364 1.00 88.56 91 ALA A N 1
ATOM 740 C CA . ALA A 1 91 ? -3.461 0.345 10.155 1.00 88.56 91 ALA A CA 1
ATOM 741 C C . ALA A 1 91 ? -3.003 1.085 8.884 1.00 88.56 91 ALA A C 1
ATOM 743 O O . ALA A 1 91 ? -2.475 0.459 7.962 1.00 88.56 91 ALA A O 1
ATOM 744 N N . THR A 1 92 ? -3.153 2.412 8.836 1.00 89.19 92 THR A N 1
ATOM 745 C CA . THR A 1 92 ? -2.658 3.265 7.742 1.00 89.19 92 THR A CA 1
ATOM 746 C C . THR A 1 92 ? -1.144 3.268 7.691 1.00 89.19 92 THR A C 1
ATOM 748 O O . THR A 1 92 ? -0.570 2.979 6.639 1.00 89.19 92 THR A O 1
ATOM 751 N N . ASN A 1 93 ? -0.496 3.496 8.828 1.00 90.00 93 ASN A N 1
ATOM 752 C CA . ASN A 1 93 ? 0.954 3.453 8.945 1.00 90.00 93 ASN A CA 1
ATOM 753 C C . ASN A 1 93 ? 1.495 2.064 8.588 1.00 90.00 93 ASN A C 1
ATOM 755 O O . ASN A 1 93 ? 2.461 1.952 7.833 1.00 90.00 93 ASN A O 1
ATOM 759 N N . ALA A 1 94 ? 0.833 0.997 9.047 1.00 90.50 94 ALA A N 1
ATOM 760 C CA . ALA A 1 94 ? 1.189 -0.370 8.688 1.00 90.50 94 ALA A CA 1
ATOM 761 C C . ALA A 1 94 ? 1.036 -0.628 7.181 1.00 90.50 94 ALA A C 1
ATOM 763 O O . ALA A 1 94 ? 1.925 -1.227 6.577 1.00 90.50 94 ALA A O 1
ATOM 764 N N . ALA A 1 95 ? -0.047 -0.159 6.552 1.00 89.00 95 ALA A N 1
ATOM 765 C CA . ALA A 1 95 ? -0.262 -0.298 5.113 1.00 89.00 95 ALA A CA 1
ATOM 766 C C . ALA A 1 95 ? 0.824 0.427 4.306 1.00 89.00 95 ALA A C 1
ATOM 768 O O . ALA A 1 95 ? 1.392 -0.175 3.394 1.00 89.00 95 ALA A O 1
ATOM 769 N N . ILE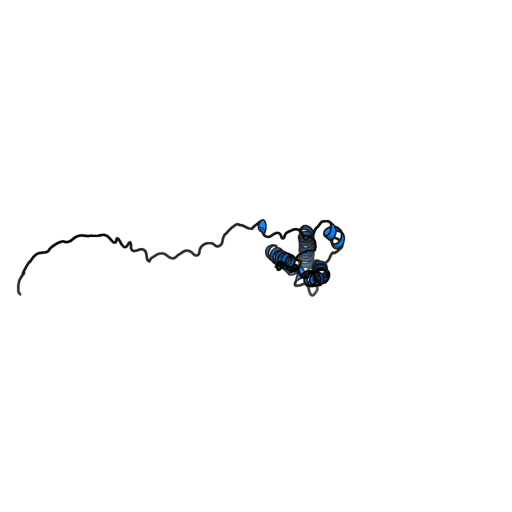 A 1 96 ? 1.157 1.669 4.678 1.00 90.00 96 ILE A N 1
ATOM 770 C CA . ILE A 1 96 ? 2.227 2.460 4.052 1.00 90.00 96 ILE A CA 1
ATOM 771 C C . ILE A 1 96 ? 3.565 1.747 4.214 1.00 90.00 96 ILE A C 1
ATOM 773 O O . ILE A 1 96 ? 4.225 1.472 3.219 1.00 90.00 96 ILE A O 1
ATOM 777 N N . ALA A 1 97 ? 3.943 1.366 5.436 1.00 90.56 97 ALA A N 1
ATOM 778 C CA . ALA A 1 97 ? 5.199 0.665 5.696 1.00 90.56 97 ALA A CA 1
ATOM 779 C C . ALA A 1 97 ? 5.307 -0.636 4.887 1.00 90.56 97 ALA A C 1
ATOM 781 O O . ALA A 1 97 ? 6.371 -0.979 4.367 1.00 90.56 97 ALA A O 1
ATOM 782 N N . ARG A 1 98 ? 4.193 -1.361 4.743 1.00 89.81 98 ARG A N 1
ATOM 783 C CA . ARG A 1 98 ? 4.136 -2.613 3.990 1.00 89.81 98 ARG A CA 1
ATOM 784 C C . ARG A 1 98 ? 4.284 -2.361 2.489 1.00 89.81 98 ARG A C 1
ATOM 786 O O . ARG A 1 98 ? 5.089 -3.046 1.866 1.00 89.81 98 ARG A O 1
ATOM 793 N N . LEU A 1 99 ? 3.601 -1.355 1.941 1.00 89.75 99 LEU A N 1
ATOM 794 C CA . LEU A 1 99 ? 3.788 -0.880 0.564 1.00 89.75 99 LEU A CA 1
ATOM 795 C C . LEU A 1 99 ? 5.232 -0.444 0.305 1.00 89.75 99 LEU A C 1
ATOM 797 O O . LEU A 1 99 ? 5.860 -0.933 -0.624 1.00 89.75 99 LEU A O 1
ATOM 801 N N . LEU A 1 100 ? 5.796 0.400 1.163 1.00 88.44 100 LEU A N 1
ATOM 802 C CA . LEU A 1 100 ? 7.173 0.870 1.046 1.00 88.44 100 LEU A CA 1
ATOM 803 C C . LEU A 1 100 ? 8.185 -0.292 1.067 1.00 88.44 100 LEU A C 1
ATOM 805 O O . LEU A 1 100 ? 9.152 -0.280 0.314 1.00 88.44 100 LEU A O 1
ATOM 809 N N . ALA A 1 101 ? 7.936 -1.347 1.852 1.00 89.94 101 ALA A N 1
ATOM 810 C CA . ALA A 1 101 ? 8.809 -2.524 1.945 1.00 89.94 101 ALA A CA 1
ATOM 811 C C . ALA A 1 101 ? 8.839 -3.424 0.691 1.00 89.94 101 ALA A C 1
ATOM 813 O O . ALA A 1 101 ? 9.578 -4.421 0.672 1.00 89.94 101 ALA A O 1
ATOM 814 N N . VAL A 1 102 ? 7.991 -3.150 -0.302 1.00 90.06 102 VAL A N 1
ATOM 815 C CA . VAL A 1 102 ? 7.952 -3.845 -1.601 1.00 90.06 102 VAL A CA 1
ATOM 816 C C . VAL A 1 102 ? 8.294 -2.919 -2.768 1.00 90.06 102 VAL A C 1
ATOM 818 O O . VAL A 1 102 ? 8.265 -3.353 -3.916 1.00 90.06 102 VAL A O 1
ATOM 821 N N . LEU A 1 103 ? 8.652 -1.669 -2.481 1.00 89.62 103 LEU A N 1
ATOM 822 C CA . LEU A 1 103 ? 9.226 -0.735 -3.442 1.00 89.62 103 LEU A CA 1
ATOM 823 C C . LEU A 1 103 ? 10.758 -0.832 -3.421 1.00 89.62 103 LEU A C 1
ATOM 825 O O . LEU A 1 103 ? 11.350 -1.229 -2.415 1.00 89.62 103 LEU A O 1
ATOM 829 N N . SER A 1 104 ? 11.413 -0.476 -4.528 1.00 88.81 104 SER A N 1
ATOM 830 C CA . SER A 1 104 ? 12.871 -0.321 -4.553 1.00 88.81 104 SER A CA 1
ATOM 831 C C . SER A 1 104 ? 13.313 0.864 -3.686 1.00 88.81 104 SER A C 1
ATOM 833 O O . SER A 1 104 ? 12.548 1.800 -3.454 1.00 88.81 104 SER A O 1
ATOM 835 N N . ASN A 1 105 ? 14.570 0.864 -3.229 1.00 89.81 105 ASN A N 1
ATOM 836 C CA . ASN A 1 105 ? 15.101 1.923 -2.356 1.00 89.81 105 ASN A CA 1
ATOM 837 C C . ASN A 1 105 ? 14.962 3.331 -2.964 1.00 89.81 105 ASN A C 1
ATOM 839 O O . ASN A 1 105 ? 14.758 4.300 -2.240 1.00 89.81 105 ASN A O 1
ATOM 843 N N . ARG A 1 106 ? 15.037 3.443 -4.2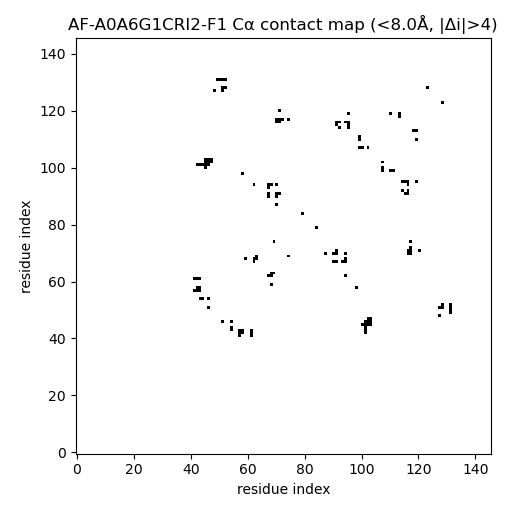97 1.00 88.62 106 ARG A N 1
ATOM 844 C CA . ARG A 1 106 ? 14.846 4.709 -5.017 1.00 88.62 106 ARG A CA 1
ATOM 845 C C . ARG A 1 106 ? 13.415 5.228 -4.881 1.00 88.62 106 ARG A C 1
ATOM 847 O O . ARG A 1 106 ? 13.211 6.413 -4.652 1.00 88.62 106 ARG A O 1
ATOM 854 N N . LEU A 1 107 ? 12.433 4.344 -5.030 1.00 87.44 107 LEU A N 1
ATOM 855 C CA . LEU A 1 107 ? 11.019 4.688 -4.893 1.00 87.44 107 LEU A CA 1
ATOM 856 C C . LEU A 1 107 ? 10.653 4.929 -3.429 1.00 87.44 107 LEU A C 1
ATOM 858 O O . LEU A 1 107 ? 9.879 5.834 -3.134 1.00 87.44 107 LEU A O 1
ATOM 862 N N . PHE A 1 108 ? 11.250 4.170 -2.511 1.00 87.62 108 PHE A N 1
ATOM 863 C CA . PHE A 1 108 ? 11.084 4.371 -1.077 1.00 87.62 108 PHE A CA 1
ATOM 864 C C . PHE A 1 108 ? 11.374 5.824 -0.675 1.00 87.62 108 PHE A C 1
ATOM 866 O O . PHE A 1 108 ? 10.533 6.442 -0.033 1.00 87.62 108 PHE A O 1
ATOM 873 N N . ASP A 1 109 ? 12.508 6.389 -1.101 1.00 89.44 109 ASP A N 1
ATOM 874 C CA . ASP A 1 109 ? 12.912 7.762 -0.753 1.00 89.44 109 ASP A CA 1
ATOM 875 C C . ASP A 1 109 ? 11.919 8.829 -1.256 1.00 89.44 109 ASP A C 1
ATOM 877 O O . ASP A 1 109 ? 11.626 9.804 -0.568 1.00 89.44 109 ASP A O 1
ATOM 881 N N . ILE A 1 110 ? 11.314 8.599 -2.424 1.00 89.50 110 ILE A N 1
ATOM 882 C CA . ILE A 1 110 ? 10.312 9.499 -3.014 1.00 89.50 110 ILE A CA 1
ATOM 883 C C . ILE A 1 110 ? 8.986 9.418 -2.242 1.00 89.50 110 ILE A C 1
ATOM 885 O O . ILE A 1 110 ? 8.344 10.435 -1.968 1.00 89.50 110 ILE A O 1
ATOM 889 N N . TYR A 1 111 ? 8.566 8.200 -1.899 1.00 87.56 111 TYR A N 1
ATOM 890 C CA . TYR A 1 111 ? 7.229 7.918 -1.383 1.00 87.56 111 TYR A CA 1
ATOM 891 C C . TYR A 1 111 ? 7.132 7.851 0.150 1.00 87.56 111 TYR A C 1
ATOM 893 O O . TYR A 1 111 ? 6.025 7.839 0.685 1.00 87.56 111 TYR A O 1
ATOM 901 N N . VAL A 1 112 ? 8.250 7.863 0.883 1.00 88.88 112 VAL A N 1
ATOM 902 C CA . VAL A 1 112 ? 8.262 7.852 2.362 1.00 88.88 112 VAL A CA 1
ATOM 903 C C . VAL A 1 112 ? 7.611 9.096 2.978 1.00 88.88 112 VAL A C 1
ATOM 905 O O . VAL A 1 112 ? 7.143 9.059 4.111 1.00 88.88 112 VAL A O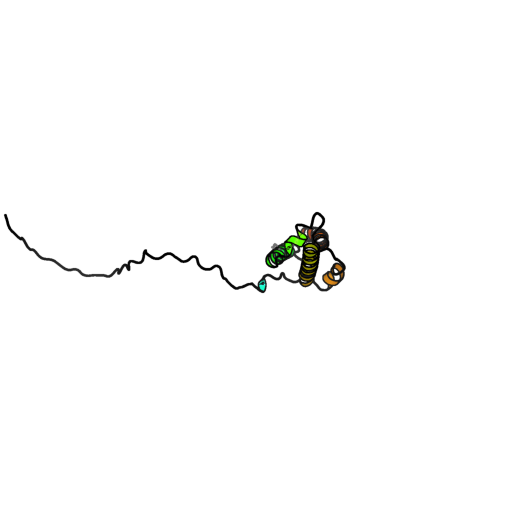 1
ATOM 908 N N . THR A 1 113 ? 7.542 10.197 2.228 1.00 88.12 113 THR A N 1
ATOM 909 C CA . THR A 1 113 ? 6.938 11.464 2.671 1.00 88.12 113 THR A CA 1
ATOM 910 C C . THR A 1 113 ? 5.408 11.420 2.762 1.00 88.12 113 THR A C 1
ATOM 912 O O . THR A 1 113 ? 4.799 12.338 3.311 1.00 88.12 113 THR A O 1
ATOM 915 N N . TYR A 1 114 ? 4.773 10.366 2.241 1.00 85.44 114 TYR A N 1
ATOM 916 C CA . TYR A 1 114 ? 3.321 10.235 2.220 1.00 85.44 114 TYR A CA 1
ATOM 917 C C . TYR A 1 114 ? 2.789 9.675 3.540 1.00 85.44 114 TYR A C 1
ATOM 919 O O . TYR A 1 114 ? 3.170 8.594 3.979 1.00 85.44 114 TYR A O 1
ATOM 927 N N . THR A 1 115 ? 1.830 10.389 4.127 1.00 85.56 115 THR A N 1
ATOM 928 C CA . THR A 1 115 ? 1.103 9.991 5.346 1.00 85.56 115 THR A CA 1
ATOM 929 C C . THR A 1 115 ? -0.206 9.258 5.057 1.00 85.56 115 THR A C 1
ATOM 931 O O . THR A 1 115 ? -0.818 8.689 5.956 1.00 85.56 115 THR A O 1
ATOM 934 N N . ASP A 1 116 ? -0.644 9.257 3.798 1.00 85.88 116 ASP A N 1
ATOM 935 C CA . ASP A 1 116 ? -1.933 8.723 3.373 1.00 85.88 116 ASP A CA 1
ATOM 936 C C . ASP A 1 116 ? -1.748 7.492 2.484 1.00 85.88 116 ASP A C 1
ATOM 938 O O . ASP A 1 116 ? -1.357 7.604 1.320 1.00 85.88 116 ASP A O 1
ATOM 942 N N . ALA A 1 117 ? -2.112 6.312 3.000 1.00 87.50 117 ALA A N 1
ATOM 943 C CA . ALA A 1 117 ? -1.997 5.045 2.270 1.00 87.50 117 ALA A CA 1
ATOM 944 C C . ALA A 1 117 ? -2.761 5.065 0.938 1.00 87.50 117 ALA A C 1
ATOM 946 O O . ALA A 1 117 ? -2.289 4.545 -0.070 1.00 87.50 117 ALA A O 1
ATOM 947 N N . LYS A 1 118 ? -3.943 5.695 0.926 1.00 88.19 118 LYS A N 1
ATOM 948 C CA . LYS A 1 118 ? -4.767 5.827 -0.277 1.00 88.19 118 LYS A CA 1
ATOM 949 C C . LYS A 1 118 ? -4.125 6.738 -1.318 1.00 88.19 118 LYS A C 1
ATOM 951 O O . LYS A 1 118 ? -4.134 6.394 -2.491 1.00 88.19 118 LYS A O 1
ATOM 956 N N . LYS A 1 119 ? -3.573 7.875 -0.889 1.00 89.00 119 LYS A N 1
ATOM 957 C CA . LYS A 1 119 ? -2.926 8.827 -1.795 1.00 89.00 119 LYS A CA 1
ATOM 958 C C . LYS A 1 119 ? -1.662 8.225 -2.398 1.00 89.00 119 LYS A C 1
ATOM 960 O O . LYS A 1 119 ? -1.469 8.315 -3.598 1.00 89.00 119 LYS A O 1
ATOM 965 N N . LEU A 1 120 ? -0.862 7.541 -1.579 1.00 90.31 120 LEU A N 1
ATOM 966 C CA . LEU A 1 120 ? 0.291 6.777 -2.048 1.00 90.31 120 LEU A CA 1
ATOM 967 C C . LEU A 1 120 ? -0.113 5.736 -3.105 1.00 90.31 120 LEU A C 1
ATOM 969 O O . LEU A 1 120 ? 0.525 5.633 -4.147 1.00 90.31 120 LEU A O 1
ATOM 973 N N . TRP A 1 121 ? -1.178 4.973 -2.839 1.00 90.44 121 TRP A N 1
ATOM 974 C CA . TRP A 1 121 ? -1.688 3.971 -3.775 1.00 90.44 121 TRP A CA 1
ATOM 975 C C . TRP A 1 121 ? -2.149 4.584 -5.109 1.00 90.44 121 TRP A C 1
ATOM 977 O O . TRP A 1 121 ? -1.839 4.045 -6.167 1.00 90.44 121 TRP A O 1
ATOM 987 N N . ASP A 1 122 ? -2.879 5.698 -5.054 1.00 89.12 122 ASP A N 1
ATOM 988 C CA . ASP A 1 122 ? -3.415 6.404 -6.224 1.00 89.12 122 ASP A CA 1
ATOM 989 C C . ASP A 1 122 ? -2.305 7.041 -7.073 1.00 89.12 122 ASP A C 1
ATOM 991 O O . ASP A 1 122 ? -2.286 6.864 -8.284 1.00 89.12 122 ASP A O 1
ATOM 995 N N . GLU A 1 123 ? -1.312 7.675 -6.440 1.00 89.50 123 GLU A N 1
ATOM 996 C CA . GLU A 1 123 ? -0.137 8.237 -7.122 1.00 89.50 123 GLU A CA 1
ATOM 997 C C . GLU A 1 123 ? 0.685 7.159 -7.837 1.00 89.50 123 GLU A C 1
ATOM 999 O O . GLU A 1 123 ? 1.177 7.384 -8.944 1.00 89.50 123 GLU A O 1
ATOM 1004 N N . LEU A 1 124 ? 0.842 5.981 -7.219 1.00 88.31 124 LEU A N 1
ATOM 1005 C CA . LEU A 1 124 ? 1.494 4.836 -7.858 1.00 88.31 124 LEU A CA 1
ATOM 1006 C C . LEU A 1 124 ? 0.693 4.355 -9.073 1.00 88.31 124 LEU A C 1
ATOM 1008 O O . LEU A 1 124 ? 1.285 4.128 -10.128 1.00 88.31 124 LEU A O 1
ATOM 1012 N N . ASP A 1 125 ? -0.631 4.224 -8.940 1.00 87.44 125 ASP A N 1
ATOM 1013 C CA . ASP A 1 125 ? -1.504 3.839 -10.052 1.00 87.44 125 ASP A CA 1
ATOM 1014 C C . ASP A 1 125 ? -1.410 4.869 -11.183 1.00 87.44 125 ASP A C 1
ATOM 1016 O O . ASP A 1 125 ? -1.072 4.506 -12.302 1.00 87.44 125 ASP A O 1
ATOM 1020 N N . GLN A 1 126 ? -1.542 6.162 -10.894 1.00 87.44 126 GLN A N 1
ATOM 1021 C CA . GLN A 1 126 ? -1.471 7.219 -11.898 1.00 87.44 126 GLN A CA 1
ATOM 1022 C C . GLN A 1 126 ? -0.114 7.265 -12.621 1.00 87.44 126 GLN A C 1
ATOM 1024 O O . GLN A 1 126 ? -0.078 7.279 -13.849 1.00 87.44 126 GLN A O 1
ATOM 1029 N N . LYS A 1 127 ? 1.015 7.250 -11.896 1.00 86.81 127 LYS A N 1
ATOM 1030 C CA . LYS A 1 127 ? 2.349 7.355 -12.521 1.00 86.81 127 LYS A CA 1
ATOM 1031 C C . LYS A 1 127 ? 2.714 6.153 -13.385 1.00 86.81 127 LYS A C 1
ATOM 1033 O O . LYS A 1 127 ? 3.374 6.324 -14.409 1.00 86.81 127 LYS A O 1
ATOM 1038 N N . TYR A 1 128 ? 2.364 4.945 -12.944 1.00 82.62 128 TYR A N 1
ATOM 1039 C CA . TYR A 1 128 ? 2.872 3.709 -13.543 1.00 82.62 128 TYR A CA 1
ATOM 1040 C C . TYR A 1 128 ? 1.834 2.954 -14.385 1.00 82.62 128 TYR A C 1
ATOM 1042 O O . TYR A 1 128 ? 2.219 2.102 -15.188 1.00 82.62 128 TYR A O 1
ATOM 1050 N N . SER A 1 129 ? 0.540 3.277 -14.276 1.00 77.75 129 SER A N 1
ATOM 1051 C CA . SER A 1 129 ? -0.511 2.700 -15.130 1.00 77.75 129 SER A CA 1
ATOM 1052 C C . SER A 1 129 ? -0.351 3.117 -16.598 1.00 77.75 129 SER A C 1
ATOM 1054 O O . SER A 1 129 ? -0.566 2.300 -17.493 1.00 77.75 129 SER A O 1
ATOM 1056 N N . GLU A 1 130 ? 0.113 4.344 -16.860 1.00 64.50 130 GLU A N 1
ATOM 1057 C CA . GLU A 1 130 ? 0.341 4.850 -18.223 1.00 64.50 130 GLU A CA 1
ATOM 1058 C C . GLU A 1 130 ? 1.644 4.318 -18.850 1.00 64.50 130 GLU A C 1
ATOM 1060 O O . GLU A 1 130 ? 1.680 4.022 -20.044 1.00 64.50 130 GLU A O 1
ATOM 1065 N N . GLY A 1 131 ? 2.703 4.131 -18.051 1.00 58.19 131 GLY A N 1
ATOM 1066 C CA . GLY A 1 131 ? 4.008 3.648 -18.529 1.00 58.19 131 GLY A CA 1
ATOM 1067 C C . GLY A 1 131 ? 4.005 2.187 -19.002 1.00 58.19 131 GLY A C 1
ATOM 1068 O O . GLY A 1 131 ? 4.724 1.834 -19.936 1.00 58.19 131 GLY A O 1
ATOM 1069 N N . ASP A 1 132 ? 3.153 1.344 -18.412 1.00 52.53 132 ASP A N 1
ATOM 1070 C CA . ASP A 1 132 ? 2.987 -0.068 -18.793 1.00 52.53 132 ASP A CA 1
ATOM 1071 C C . ASP A 1 132 ? 2.267 -0.236 -20.147 1.00 52.53 132 ASP A C 1
ATOM 1073 O O . ASP A 1 132 ? 2.450 -1.246 -20.817 1.00 52.53 132 ASP A O 1
ATOM 1077 N N . ASN A 1 133 ? 1.506 0.769 -20.603 1.00 50.62 133 ASN A N 1
ATOM 1078 C CA . ASN A 1 133 ? 0.862 0.754 -21.923 1.00 50.62 133 ASN A CA 1
ATOM 1079 C C . ASN A 1 133 ? 1.827 1.094 -23.078 1.00 50.62 133 ASN A C 1
ATOM 1081 O O . ASN A 1 133 ? 1.451 0.958 -24.241 1.00 50.62 133 ASN A O 1
ATOM 1085 N N . GLY A 1 134 ? 3.045 1.568 -22.785 1.00 47.12 134 GLY A N 1
ATOM 1086 C CA . GLY A 1 134 ? 3.986 2.075 -23.791 1.00 47.12 134 GLY A CA 1
ATOM 1087 C C . GLY A 1 134 ? 5.153 1.149 -24.145 1.00 47.12 134 GLY A C 1
ATOM 1088 O O . GLY A 1 134 ? 5.847 1.420 -25.122 1.00 47.12 134 GLY A O 1
ATOM 1089 N N . ASN A 1 135 ? 5.392 0.072 -23.385 1.00 48.78 135 ASN A N 1
ATOM 1090 C CA . ASN A 1 135 ? 6.592 -0.765 -23.549 1.00 48.78 135 ASN A CA 1
ATOM 1091 C C . ASN A 1 135 ? 6.339 -2.112 -24.257 1.00 48.78 135 ASN A C 1
ATOM 1093 O O . ASN A 1 135 ? 7.133 -3.041 -24.145 1.00 48.78 135 ASN A O 1
ATOM 1097 N N . GLU A 1 136 ? 5.251 -2.212 -25.025 1.00 52.75 136 GLU A N 1
ATOM 1098 C CA . GLU A 1 136 ? 5.023 -3.292 -26.001 1.00 52.75 136 GLU A CA 1
ATOM 1099 C C . GLU A 1 136 ? 5.543 -2.921 -27.404 1.00 52.75 136 GLU A C 1
ATOM 1101 O O . GLU A 1 136 ? 5.071 -3.439 -28.418 1.00 52.75 136 GLU A O 1
ATOM 1106 N N . LEU A 1 137 ? 6.521 -2.012 -27.501 1.00 52.59 137 LEU A N 1
ATOM 1107 C CA . LEU A 1 137 ? 7.168 -1.688 -28.771 1.00 52.59 137 LEU A CA 1
ATOM 1108 C C . LEU A 1 137 ? 8.045 -2.866 -29.234 1.00 52.59 137 LEU A C 1
ATOM 1110 O O . LEU A 1 137 ? 9.244 -2.928 -28.986 1.00 52.59 137 LEU A O 1
ATOM 1114 N N . PHE A 1 138 ? 7.388 -3.802 -29.923 1.00 53.91 138 PHE A N 1
ATOM 1115 C CA . PHE A 1 138 ? 7.888 -4.583 -31.054 1.00 53.91 138 PHE A CA 1
ATOM 1116 C C . PHE A 1 138 ? 9.312 -5.144 -30.911 1.00 53.91 138 PHE A C 1
ATOM 1118 O O . PHE A 1 138 ? 10.257 -4.657 -31.527 1.00 53.91 138 PHE A O 1
ATOM 1125 N N . THR A 1 139 ? 9.454 -6.293 -30.243 1.00 48.38 139 THR A N 1
ATOM 1126 C CA . THR A 1 139 ? 10.534 -7.239 -30.591 1.00 48.38 139 THR A CA 1
ATOM 1127 C C . THR A 1 139 ? 10.013 -8.274 -31.591 1.00 48.38 139 THR A C 1
ATOM 1129 O O . THR A 1 139 ? 10.000 -9.473 -31.343 1.00 48.38 139 THR A O 1
ATOM 1132 N N . THR A 1 140 ? 9.556 -7.799 -32.746 1.00 57.19 140 THR A N 1
ATOM 1133 C CA . THR A 1 140 ? 9.385 -8.614 -33.961 1.00 57.19 140 THR A CA 1
ATOM 1134 C C . THR A 1 140 ? 10.265 -8.051 -35.071 1.00 57.19 140 THR A C 1
ATOM 1136 O O . THR A 1 140 ? 9.861 -7.919 -36.220 1.00 57.19 140 THR A O 1
ATOM 1139 N N . ALA A 1 141 ? 11.513 -7.720 -34.732 1.00 54.72 141 ALA A N 1
ATOM 1140 C CA . ALA A 1 141 ? 12.550 -7.510 -35.728 1.00 54.72 141 ALA A CA 1
ATOM 1141 C C . ALA A 1 141 ? 13.088 -8.880 -36.187 1.00 54.72 141 ALA A C 1
ATOM 1143 O O . ALA A 1 141 ? 14.012 -9.444 -35.612 1.00 54.72 141 ALA A O 1
ATOM 1144 N N . THR A 1 142 ? 12.441 -9.397 -37.234 1.00 55.41 142 THR A N 1
ATOM 1145 C CA . THR A 1 142 ? 13.108 -10.001 -38.400 1.00 55.41 142 THR A CA 1
ATOM 1146 C C . THR A 1 142 ? 13.878 -11.320 -38.194 1.00 55.41 142 THR A C 1
ATOM 1148 O O . THR A 1 142 ? 15.089 -11.380 -38.372 1.00 55.41 142 THR A O 1
ATOM 1151 N N . TYR A 1 143 ? 13.155 -12.427 -37.971 1.00 60.09 143 TYR A N 1
ATOM 1152 C CA . TYR A 1 143 ? 13.658 -13.799 -38.218 1.00 60.09 143 TYR A CA 1
ATOM 1153 C C . TYR A 1 143 ? 13.234 -14.354 -39.589 1.00 60.09 143 TYR A C 1
ATOM 1155 O O . TYR A 1 143 ? 12.974 -15.543 -39.742 1.00 60.09 143 TYR A O 1
ATOM 1163 N N . LEU A 1 144 ? 13.135 -13.494 -40.600 1.00 58.78 144 LEU A N 1
ATOM 1164 C CA . LEU A 1 144 ? 12.917 -13.912 -41.985 1.00 58.78 144 LEU A CA 1
ATOM 1165 C C . LEU A 1 144 ? 13.961 -13.222 -42.859 1.00 58.78 144 LEU A C 1
ATOM 1167 O O . LEU A 1 144 ? 13.654 -12.286 -43.590 1.00 58.78 144 LEU A O 1
ATOM 1171 N N . ASN A 1 145 ? 15.212 -13.659 -42.728 1.00 53.53 145 ASN A N 1
ATOM 1172 C CA . ASN A 1 145 ? 16.172 -13.513 -43.811 1.00 53.53 145 ASN A CA 1
ATOM 1173 C C . ASN A 1 145 ? 16.325 -14.885 -44.482 1.00 53.53 145 ASN A C 1
ATOM 1175 O O . ASN A 1 145 ? 16.444 -15.892 -43.784 1.00 53.53 145 ASN A O 1
ATOM 1179 N N . TYR A 1 146 ? 16.203 -14.845 -45.808 1.00 51.62 146 TYR A N 1
ATOM 1180 C CA . TYR A 1 146 ? 16.005 -15.921 -46.784 1.00 51.62 146 TYR A CA 1
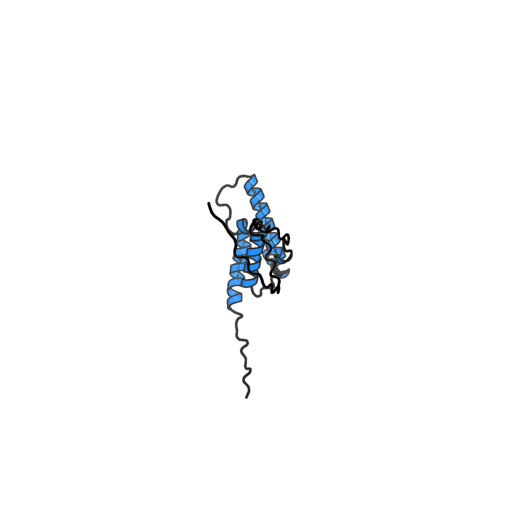ATOM 1181 C C . TYR A 1 146 ? 17.040 -17.050 -46.764 1.00 51.62 146 TYR A C 1
ATOM 1183 O O . TYR A 1 146 ? 18.226 -16.763 -46.486 1.00 51.62 146 TYR A O 1
#

pLDDT: mean 71.44, std 17.4, range [39.78, 90.56]

Radius of gyration: 33.4 Å; Cα contacts (8 Å, |Δi|>4): 76; chains: 1; bounding box: 64×98×66 Å